Protein AF-A0A9E7G659-F1 (afdb_monomer_lite)

Sequence (105 aa):
MGKRFLIVLDDVWEESNTNWENLCVPLNSGERGSKIVVTTTNQNVAKMMRTKEIIHLDGVEGEEYWELVREHDAFRFNTLLNGATPNCNMLNSPHAPLVTILMWN

Organism: NCBI:txid320322

InterPro domains:
  IPR002182 NB-ARC [PF00931] (2-71)
  IPR027417 P-loop containing nucleoside triphosphate hydrolase [G3DSA:3.40.50.300] (1-57)
  IPR027417 P-loop containing nucleoside triphosphate hydrolase [SSF52540] (2-72)

Radius of gyration: 19.22 Å; chains: 1; bounding box: 47×30×50 Å

Foldseek 3Di:
DFAAEEAEAEADDDLDLVVVVVVCVVVVRGDPPHKYKYKYLDVSSVVSPPFPDKDKDDDDDDPVNVVVCCVVCVVPPCPPQVPDDDDSVPPPDPDDRTIIIGMHD

Structure (mmCIF, N/CA/C/O backbone):
data_AF-A0A9E7G659-F1
#
_entry.id   AF-A0A9E7G659-F1
#
loop_
_atom_site.group_PDB
_atom_site.id
_atom_site.type_symbol
_atom_site.label_atom_id
_atom_site.label_alt_id
_atom_site.label_comp_id
_atom_site.label_asym_id
_atom_site.label_entity_id
_atom_site.label_seq_id
_atom_site.pdbx_PDB_ins_code
_atom_site.Cartn_x
_atom_site.Cartn_y
_atom_site.Cartn_z
_atom_site.occupancy
_atom_site.B_iso_or_equiv
_atom_site.auth_seq_id
_atom_site.auth_comp_id
_atom_site.auth_asym_id
_atom_site.auth_atom_id
_atom_site.pdbx_PDB_model_num
ATOM 1 N N . MET A 1 1 ? -26.656 4.015 11.203 1.00 67.56 1 MET A N 1
ATOM 2 C CA . MET A 1 1 ? -26.090 3.377 9.997 1.00 67.56 1 MET A CA 1
ATOM 3 C C . MET A 1 1 ? -24.613 3.716 9.955 1.00 67.56 1 MET A C 1
ATOM 5 O O . MET A 1 1 ? -24.283 4.867 10.224 1.00 67.56 1 MET A O 1
ATOM 9 N N . GLY A 1 2 ? -23.744 2.726 9.741 1.00 78.94 2 GLY A N 1
ATOM 10 C CA . GLY A 1 2 ? -22.310 2.972 9.558 1.00 78.94 2 GLY A CA 1
ATOM 11 C C . GLY A 1 2 ? -22.043 3.678 8.228 1.00 78.94 2 GLY A C 1
ATOM 12 O O . GLY A 1 2 ? -22.950 3.814 7.411 1.00 78.94 2 GLY A O 1
ATOM 13 N N . LYS A 1 3 ? -20.813 4.152 8.016 1.00 86.62 3 LYS A N 1
ATOM 14 C CA . LYS A 1 3 ? -20.368 4.634 6.704 1.00 86.62 3 LYS A CA 1
ATOM 15 C C . LYS A 1 3 ? -19.434 3.600 6.092 1.00 86.62 3 LYS A C 1
ATOM 17 O O . LYS A 1 3 ? -18.510 3.129 6.758 1.00 86.62 3 LYS A O 1
ATOM 22 N N . ARG A 1 4 ? -19.650 3.292 4.817 1.00 91.50 4 ARG A N 1
ATOM 23 C CA . ARG A 1 4 ? -18.656 2.614 3.989 1.00 91.50 4 ARG A CA 1
ATOM 24 C C . ARG A 1 4 ? -17.601 3.619 3.537 1.00 91.50 4 ARG A C 1
ATOM 26 O O . ARG A 1 4 ? -17.946 4.735 3.153 1.00 91.50 4 ARG A O 1
ATOM 33 N N . PHE A 1 5 ? -16.336 3.219 3.557 1.00 88.69 5 PHE A N 1
ATOM 34 C CA . PHE A 1 5 ? -15.230 4.058 3.110 1.00 88.69 5 PHE A CA 1
ATOM 35 C C . PHE A 1 5 ? -14.175 3.264 2.337 1.00 88.69 5 PHE A C 1
ATOM 37 O O . PHE A 1 5 ? -14.078 2.042 2.444 1.00 88.69 5 PHE A O 1
ATOM 44 N N . LEU A 1 6 ? -13.364 3.997 1.582 1.00 91.19 6 LEU A N 1
ATOM 45 C CA . LEU A 1 6 ? -12.121 3.526 0.990 1.00 91.19 6 LEU A CA 1
ATOM 46 C C . LEU A 1 6 ? -11.019 4.482 1.442 1.00 91.19 6 LEU A C 1
ATOM 48 O O . LEU A 1 6 ? -11.142 5.687 1.228 1.00 91.19 6 LEU A O 1
ATOM 52 N N . ILE A 1 7 ? -9.977 3.958 2.080 1.00 89.44 7 ILE A N 1
ATOM 53 C CA . ILE A 1 7 ? -8.793 4.733 2.466 1.00 89.44 7 ILE A CA 1
ATOM 54 C C . ILE A 1 7 ? -7.613 4.217 1.657 1.00 89.44 7 ILE A C 1
ATOM 56 O O . ILE A 1 7 ? -7.403 3.007 1.598 1.00 89.44 7 ILE A O 1
ATOM 60 N N . VAL A 1 8 ? -6.860 5.132 1.050 1.00 90.38 8 VAL A N 1
ATOM 61 C CA . VAL A 1 8 ? -5.621 4.827 0.333 1.00 90.38 8 VAL A CA 1
ATOM 62 C C . VAL A 1 8 ? -4.469 5.453 1.107 1.00 90.38 8 VAL A C 1
ATOM 64 O O . VAL A 1 8 ? -4.442 6.669 1.291 1.00 90.38 8 VAL A O 1
ATOM 67 N N . LEU A 1 9 ? -3.564 4.616 1.602 1.00 88.44 9 LEU A N 1
ATOM 68 C CA . LEU A 1 9 ? -2.330 5.027 2.259 1.00 88.44 9 LEU A CA 1
ATOM 69 C C . LEU A 1 9 ? -1.198 4.794 1.269 1.00 88.44 9 LEU A C 1
ATOM 71 O O . LEU A 1 9 ? -0.798 3.652 1.049 1.00 88.44 9 LEU A O 1
ATOM 75 N N . ASP A 1 10 ? -0.763 5.871 0.627 1.00 88.06 10 ASP A N 1
ATOM 76 C CA . ASP A 1 10 ? 0.270 5.800 -0.396 1.00 88.06 10 ASP A CA 1
ATOM 77 C C . ASP A 1 10 ? 1.665 5.853 0.233 1.00 88.06 10 ASP A C 1
ATOM 79 O O . ASP A 1 10 ? 1.880 6.599 1.190 1.00 88.06 10 ASP A O 1
ATOM 83 N N . ASP A 1 11 ? 2.581 5.060 -0.314 1.00 86.75 11 ASP A N 1
ATOM 84 C CA . ASP A 1 11 ? 4.003 5.043 0.012 1.00 86.75 11 ASP A CA 1
ATOM 85 C C . ASP A 1 11 ? 4.275 4.901 1.521 1.00 86.75 11 ASP A C 1
ATOM 87 O O . ASP A 1 11 ? 4.817 5.785 2.181 1.00 86.75 11 ASP A O 1
ATOM 91 N N . VAL A 1 12 ? 3.849 3.778 2.108 1.00 85.81 12 VAL A N 1
ATOM 92 C CA . VAL A 1 12 ? 4.053 3.488 3.535 1.00 85.81 12 VAL A CA 1
ATOM 93 C C . VAL A 1 12 ? 5.397 2.800 3.774 1.00 85.81 12 VAL A C 1
ATOM 95 O O . VAL A 1 12 ? 5.665 1.730 3.231 1.00 85.81 12 VAL A O 1
ATOM 98 N N . TRP A 1 13 ? 6.211 3.376 4.661 1.00 84.62 13 TRP A N 1
ATOM 99 C CA . TRP A 1 13 ? 7.551 2.876 5.024 1.00 84.62 13 TRP A CA 1
ATOM 100 C C . TRP A 1 13 ? 7.656 2.424 6.487 1.00 84.62 13 TRP A C 1
ATOM 102 O O . TRP A 1 13 ? 8.715 1.976 6.914 1.00 84.62 13 TRP A O 1
ATOM 112 N N . GLU A 1 14 ? 6.590 2.572 7.277 1.00 81.69 14 GLU A N 1
ATOM 113 C CA . GLU A 1 14 ? 6.593 2.251 8.708 1.00 81.69 14 GLU A CA 1
ATOM 114 C C . GLU A 1 14 ? 6.667 0.734 8.926 1.00 81.69 14 GLU A C 1
ATOM 116 O O . GLU A 1 14 ? 5.749 0.001 8.564 1.00 81.69 14 GLU A O 1
ATOM 121 N N . GLU A 1 15 ? 7.756 0.271 9.542 1.00 79.50 15 GLU A N 1
ATOM 122 C CA . GLU A 1 15 ? 7.987 -1.144 9.860 1.00 79.50 15 GLU A CA 1
ATOM 123 C C . GLU A 1 15 ? 7.476 -1.530 11.265 1.00 79.50 15 GLU A C 1
ATOM 125 O O . GLU A 1 15 ? 7.442 -2.711 11.622 1.00 79.50 15 GLU A O 1
ATOM 130 N N . SER A 1 16 ? 7.055 -0.553 12.079 1.00 83.50 16 SER A N 1
ATOM 131 C CA . SER A 1 16 ? 6.511 -0.789 13.417 1.00 83.50 16 SER A CA 1
ATOM 132 C C . SER A 1 16 ? 5.094 -1.358 13.369 1.00 83.50 16 SER A C 1
ATOM 134 O O . SER A 1 16 ? 4.107 -0.642 13.165 1.00 83.50 16 SER A O 1
ATOM 136 N N . ASN A 1 17 ? 4.984 -2.649 13.685 1.00 78.88 17 ASN A N 1
ATOM 137 C CA . ASN A 1 17 ? 3.697 -3.334 13.801 1.00 78.88 17 ASN A CA 1
ATOM 138 C C . ASN A 1 17 ? 2.764 -2.665 14.829 1.00 78.88 17 ASN A C 1
ATOM 140 O O . ASN A 1 17 ? 1.565 -2.570 14.597 1.00 78.88 17 ASN A O 1
ATOM 144 N N . THR A 1 18 ? 3.302 -2.127 15.929 1.00 85.00 18 THR A N 1
ATOM 145 C CA . THR A 1 18 ? 2.505 -1.436 16.960 1.00 85.00 18 THR A CA 1
ATOM 146 C C . THR A 1 18 ? 1.874 -0.144 16.436 1.00 85.00 18 THR A C 1
ATOM 148 O O . THR A 1 18 ? 0.712 0.141 16.725 1.00 85.00 18 THR A O 1
ATOM 151 N N . ASN A 1 19 ? 2.614 0.647 15.650 1.00 84.44 19 ASN A N 1
ATOM 152 C CA . ASN A 1 19 ? 2.082 1.881 15.063 1.00 84.44 19 ASN A CA 1
ATOM 153 C C . ASN A 1 19 ? 0.992 1.563 14.034 1.00 84.44 19 ASN A C 1
ATOM 155 O O . ASN A 1 19 ? -0.056 2.212 14.023 1.00 84.44 19 ASN A O 1
ATOM 159 N N . TRP A 1 20 ? 1.214 0.527 13.221 1.00 82.25 20 TRP A N 1
ATOM 160 C CA . TRP A 1 20 ? 0.239 0.057 12.244 1.00 82.25 20 TRP A CA 1
ATOM 161 C C . TRP A 1 20 ? -1.050 -0.456 12.897 1.00 82.25 20 TRP A C 1
ATOM 163 O O . TRP A 1 20 ? -2.149 -0.078 12.487 1.00 82.25 20 TRP A O 1
ATOM 173 N N . GLU A 1 21 ? -0.935 -1.264 13.952 1.00 82.19 21 GLU A N 1
ATOM 174 C CA . GLU A 1 21 ? -2.087 -1.754 14.711 1.00 82.19 21 GLU A CA 1
ATOM 175 C C . GLU A 1 21 ? -2.899 -0.589 15.285 1.00 82.19 21 GLU A C 1
ATOM 177 O O . GLU A 1 21 ? -4.110 -0.529 15.066 1.00 82.19 21 GLU A O 1
ATOM 182 N N . ASN A 1 22 ? -2.241 0.387 15.919 1.00 85.94 22 ASN A N 1
ATOM 183 C CA . ASN A 1 22 ? -2.901 1.577 16.465 1.00 85.94 22 ASN A CA 1
ATOM 184 C C . ASN A 1 22 ? -3.638 2.395 15.394 1.00 85.94 22 ASN A C 1
ATOM 186 O O . ASN A 1 22 ? -4.721 2.917 15.662 1.00 85.94 22 ASN A O 1
ATOM 190 N N . LEU A 1 23 ? -3.085 2.483 14.180 1.00 82.88 23 LEU A N 1
ATOM 191 C CA . LEU A 1 23 ? -3.735 3.141 13.046 1.00 82.88 23 LEU A CA 1
ATOM 192 C C . LEU A 1 23 ? -4.968 2.366 12.560 1.00 82.88 23 LEU A C 1
ATOM 194 O O . LEU A 1 23 ? -5.975 2.973 12.202 1.00 82.88 23 LEU A O 1
ATOM 198 N N . CYS A 1 24 ? -4.913 1.033 12.569 1.00 78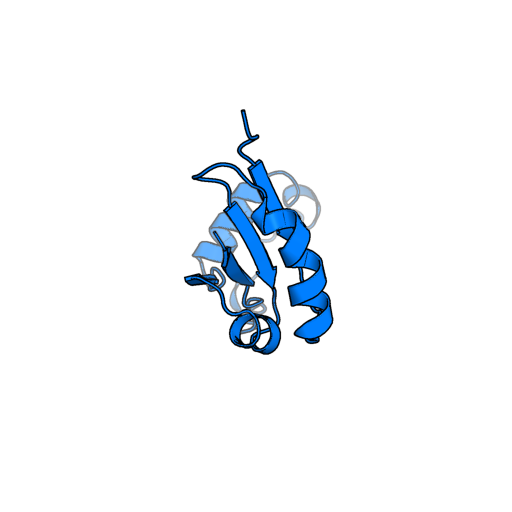.31 24 CYS A N 1
ATOM 199 C CA . CYS A 1 24 ? -5.996 0.177 12.088 1.00 78.31 24 CYS A CA 1
ATOM 200 C C . CYS A 1 24 ? -7.181 0.083 13.059 1.00 78.31 24 CYS A C 1
ATOM 202 O O . CYS A 1 24 ? -8.314 -0.086 12.608 1.00 78.31 24 CYS A O 1
ATOM 204 N N . VAL A 1 25 ? -6.955 0.217 14.374 1.00 83.38 25 VAL A N 1
ATOM 205 C CA . VAL A 1 25 ? -8.017 0.146 15.400 1.00 83.38 25 VAL A CA 1
ATOM 206 C C . VAL A 1 25 ? -9.238 1.016 15.064 1.00 83.38 25 VAL A C 1
ATOM 208 O O . VAL A 1 25 ? -10.340 0.466 15.002 1.00 83.38 25 VAL A O 1
ATOM 211 N N . PRO A 1 26 ? -9.114 2.335 14.811 1.00 80.50 26 PRO A N 1
ATOM 212 C CA . PRO A 1 26 ? -10.276 3.155 14.469 1.00 80.50 26 PRO A CA 1
ATOM 213 C C . PRO A 1 26 ? -10.901 2.769 13.120 1.00 80.50 26 PRO A C 1
ATOM 215 O O . PRO A 1 26 ? -12.113 2.918 12.939 1.00 80.50 26 PRO A O 1
ATOM 218 N N . LEU A 1 27 ? -10.107 2.237 12.187 1.00 78.75 27 LEU A N 1
ATOM 219 C CA . LEU A 1 27 ? -10.545 1.885 10.836 1.00 78.75 27 LEU A CA 1
ATOM 220 C C . LEU A 1 27 ? -11.357 0.579 10.796 1.00 78.75 27 LEU A C 1
ATOM 222 O O . LEU A 1 27 ? -12.172 0.390 9.902 1.00 78.75 27 LEU A O 1
ATOM 226 N N . ASN A 1 28 ? -11.281 -0.269 11.820 1.00 77.44 28 ASN A N 1
ATOM 227 C CA . ASN A 1 28 ? -12.172 -1.433 11.935 1.00 77.44 28 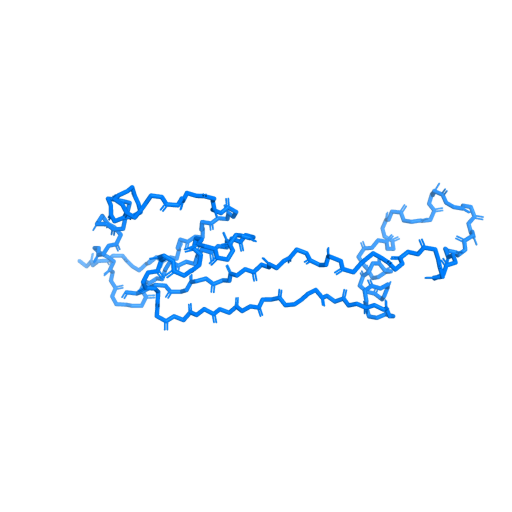ASN A CA 1
ATOM 228 C C . ASN A 1 28 ? -13.650 -1.068 12.203 1.00 77.44 28 ASN A C 1
ATOM 230 O O . ASN A 1 28 ? -14.512 -1.942 12.222 1.00 77.44 28 ASN A O 1
ATOM 234 N N . SER A 1 29 ? -13.973 0.217 12.382 1.00 82.81 29 SER A N 1
ATOM 235 C CA . SER A 1 29 ? -15.343 0.701 12.630 1.00 82.81 29 SER A CA 1
ATOM 236 C C . SER A 1 29 ? -16.188 0.867 11.353 1.00 82.81 29 SER A C 1
ATOM 238 O O . SER A 1 29 ? -17.313 1.371 11.412 1.00 82.81 29 SER A O 1
ATOM 240 N N . GLY A 1 30 ? -15.637 0.521 10.186 1.00 85.31 30 GLY A N 1
ATOM 241 C CA . GLY A 1 30 ? -16.300 0.670 8.892 1.00 85.31 30 GLY A CA 1
ATOM 242 C C . GLY A 1 30 ? -17.511 -0.239 8.706 1.00 85.31 30 GLY A C 1
ATOM 243 O O . GLY A 1 30 ? -17.588 -1.341 9.243 1.00 85.31 30 GLY A O 1
ATOM 244 N N . GLU A 1 31 ? -18.474 0.212 7.902 1.00 90.56 31 GLU A N 1
ATOM 245 C CA . GLU A 1 31 ? -19.542 -0.673 7.438 1.00 90.56 31 GLU A CA 1
ATOM 246 C C . GLU A 1 31 ? -18.978 -1.777 6.522 1.00 90.56 31 GLU A C 1
ATOM 248 O O . GLU A 1 31 ? -17.969 -1.585 5.842 1.00 90.56 31 GLU A O 1
ATOM 253 N N . ARG A 1 32 ? -19.655 -2.934 6.445 1.00 87.62 32 ARG A N 1
ATOM 254 C CA . ARG A 1 32 ? -19.283 -4.027 5.535 1.00 87.62 32 ARG A CA 1
ATOM 255 C C . ARG A 1 32 ? -19.011 -3.507 4.116 1.00 87.62 32 ARG A C 1
ATOM 257 O O . ARG A 1 32 ? -19.851 -2.841 3.499 1.00 87.62 32 ARG A O 1
ATOM 264 N N . GLY A 1 33 ? -17.850 -3.890 3.587 1.00 87.06 33 GLY A N 1
ATOM 265 C CA . GLY A 1 33 ? -17.361 -3.453 2.282 1.00 87.06 33 GLY A CA 1
ATOM 266 C C . GLY A 1 33 ? -16.453 -2.225 2.334 1.00 87.06 33 GLY A C 1
ATOM 267 O O . GLY A 1 33 ? -16.012 -1.793 1.270 1.00 87.06 33 GLY A O 1
ATOM 268 N N . SER A 1 34 ? -16.172 -1.673 3.519 1.00 88.75 34 SER A N 1
ATOM 269 C CA . SER A 1 34 ? -15.057 -0.744 3.699 1.00 88.75 34 SER A CA 1
ATOM 270 C C . SER A 1 34 ? -13.732 -1.423 3.368 1.00 88.75 34 SER A C 1
ATOM 272 O O . SER A 1 34 ? -13.565 -2.619 3.603 1.00 88.75 34 SER A O 1
ATOM 274 N N . LYS A 1 35 ? -12.800 -0.661 2.795 1.00 87.31 35 LYS A N 1
ATOM 275 C CA . LYS A 1 35 ? -11.481 -1.168 2.410 1.00 87.31 35 LYS A CA 1
ATOM 276 C C . LYS A 1 35 ? -10.390 -0.168 2.752 1.00 87.31 35 LYS A C 1
ATOM 278 O O . LYS A 1 35 ? -10.583 1.042 2.626 1.00 87.31 35 LYS A O 1
ATOM 283 N N . ILE A 1 36 ? -9.233 -0.695 3.123 1.00 87.06 36 ILE A N 1
ATOM 284 C CA . ILE A 1 36 ? -7.989 0.066 3.207 1.00 87.06 36 ILE A CA 1
ATOM 285 C C . ILE A 1 36 ? -7.050 -0.519 2.161 1.00 87.06 36 ILE A C 1
ATOM 287 O O . ILE A 1 36 ? -6.883 -1.738 2.090 1.00 87.06 36 ILE A O 1
ATOM 291 N N . VAL A 1 37 ? -6.491 0.359 1.342 1.00 89.44 37 VAL A N 1
ATOM 292 C CA . VAL A 1 37 ? -5.492 0.056 0.325 1.00 89.44 37 VAL A CA 1
ATOM 293 C C . VAL A 1 37 ? -4.208 0.726 0.772 1.00 89.44 37 VAL A C 1
ATOM 295 O O . VAL A 1 37 ? -4.188 1.934 0.987 1.00 89.44 37 VAL A O 1
ATOM 298 N N . VAL A 1 38 ? -3.150 -0.051 0.937 1.00 87.00 38 VAL A N 1
ATOM 299 C CA . VAL A 1 38 ? -1.823 0.475 1.261 1.00 87.00 38 VAL A CA 1
ATOM 300 C C . VAL A 1 38 ? -0.916 0.213 0.082 1.00 87.00 38 VAL A C 1
ATOM 302 O O . VAL A 1 38 ? -0.922 -0.905 -0.421 1.00 87.00 38 VAL A O 1
ATOM 305 N N . THR A 1 39 ? -0.141 1.200 -0.342 1.00 88.44 39 THR A N 1
ATOM 306 C CA . THR A 1 39 ? 0.956 0.993 -1.288 1.00 88.44 39 THR A CA 1
ATOM 307 C C . THR A 1 39 ? 2.275 1.120 -0.527 1.00 88.44 39 THR A C 1
ATOM 309 O O . THR A 1 39 ? 2.431 1.949 0.370 1.00 88.44 39 THR A O 1
ATOM 312 N N . THR A 1 40 ? 3.231 0.247 -0.822 1.00 86.94 40 THR A N 1
ATOM 313 C CA . THR A 1 40 ? 4.574 0.321 -0.239 1.00 86.94 40 THR A CA 1
ATOM 314 C C . THR A 1 40 ? 5.606 -0.178 -1.231 1.00 86.94 40 THR A C 1
ATOM 316 O O . THR A 1 40 ? 5.357 -1.150 -1.946 1.00 86.94 40 THR A O 1
ATOM 319 N N . THR A 1 41 ? 6.773 0.465 -1.254 1.00 84.50 41 THR A N 1
ATOM 320 C CA . THR A 1 41 ? 7.944 -0.035 -1.986 1.00 84.50 41 THR A CA 1
ATOM 321 C C . THR A 1 41 ? 8.799 -1.000 -1.166 1.00 84.50 41 THR A C 1
ATOM 323 O O . THR A 1 41 ? 9.704 -1.659 -1.682 1.00 84.50 41 THR A O 1
ATOM 326 N N . ASN A 1 42 ? 8.494 -1.126 0.127 1.00 82.69 42 ASN A N 1
ATOM 327 C CA . ASN A 1 42 ? 9.255 -1.917 1.073 1.00 82.69 42 ASN A CA 1
ATOM 328 C C . ASN A 1 42 ? 8.578 -3.275 1.322 1.00 82.69 42 ASN A C 1
ATOM 330 O O . ASN A 1 42 ? 7.536 -3.384 1.972 1.00 82.69 42 ASN A O 1
ATOM 334 N N . GLN A 1 43 ? 9.215 -4.352 0.859 1.00 80.19 43 GLN A N 1
ATOM 335 C CA . GLN A 1 43 ? 8.709 -5.713 1.058 1.00 80.19 43 GLN A CA 1
ATOM 336 C C . GLN A 1 43 ? 8.601 -6.122 2.537 1.00 80.19 43 GLN A C 1
ATOM 338 O O . GLN A 1 43 ? 7.793 -6.992 2.867 1.00 80.19 43 GLN A O 1
ATOM 343 N N . ASN A 1 44 ? 9.401 -5.538 3.435 1.00 82.25 44 ASN A N 1
ATOM 344 C CA . ASN A 1 44 ? 9.315 -5.838 4.865 1.00 82.25 44 ASN A CA 1
ATOM 345 C C . ASN A 1 44 ? 8.023 -5.285 5.458 1.00 82.25 44 ASN A C 1
ATOM 347 O O . ASN A 1 44 ? 7.352 -5.994 6.207 1.00 82.25 44 ASN A O 1
ATOM 351 N N . VAL A 1 45 ? 7.630 -4.075 5.048 1.00 81.81 45 VAL A N 1
ATOM 352 C CA . VAL A 1 45 ? 6.336 -3.484 5.407 1.00 81.81 45 VAL A CA 1
ATOM 353 C C . VAL A 1 45 ? 5.205 -4.390 4.921 1.00 81.81 45 VAL A C 1
ATOM 355 O O . VAL A 1 45 ? 4.348 -4.773 5.714 1.00 81.81 45 VAL A O 1
ATOM 358 N N . ALA A 1 46 ? 5.253 -4.838 3.662 1.00 81.38 46 ALA A N 1
ATOM 359 C CA . ALA A 1 46 ? 4.251 -5.749 3.107 1.00 81.38 46 ALA A CA 1
ATOM 360 C C . ALA A 1 46 ? 4.105 -7.068 3.883 1.00 81.38 46 ALA A C 1
ATOM 362 O O . ALA A 1 46 ? 2.988 -7.518 4.123 1.00 81.38 46 ALA A O 1
ATOM 363 N N . LYS A 1 47 ? 5.222 -7.681 4.296 1.00 79.81 47 LYS A N 1
ATOM 364 C CA . LYS A 1 47 ? 5.222 -8.930 5.080 1.00 79.81 47 LYS A CA 1
ATOM 365 C C . LYS A 1 47 ? 4.729 -8.733 6.512 1.00 79.81 47 LYS A C 1
ATOM 367 O O . LYS A 1 47 ? 4.126 -9.638 7.083 1.00 79.81 47 LYS A O 1
ATOM 372 N N . MET A 1 48 ? 5.044 -7.586 7.106 1.00 81.56 48 MET A N 1
ATOM 373 C CA . MET A 1 48 ? 4.683 -7.246 8.481 1.00 81.56 48 MET A CA 1
ATOM 374 C C . MET A 1 48 ? 3.190 -6.932 8.597 1.00 81.56 48 MET A C 1
ATOM 376 O O . MET A 1 48 ? 2.532 -7.366 9.545 1.00 81.56 48 MET A O 1
ATOM 380 N N . MET A 1 49 ? 2.622 -6.273 7.588 1.00 76.12 49 MET A N 1
ATOM 381 C CA . MET A 1 49 ? 1.191 -6.029 7.527 1.00 76.12 49 MET A CA 1
ATOM 382 C C . MET A 1 49 ? 0.427 -7.345 7.311 1.00 76.12 4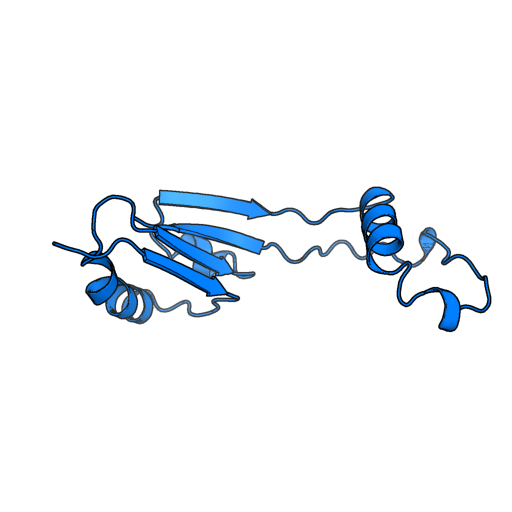9 MET A C 1
ATOM 384 O O . MET A 1 49 ? 0.544 -7.999 6.279 1.00 76.12 49 MET A O 1
ATOM 388 N N . ARG A 1 50 ? -0.408 -7.731 8.284 1.00 71.69 50 ARG A N 1
ATOM 389 C CA . ARG A 1 50 ? -1.217 -8.974 8.287 1.00 71.69 50 ARG A CA 1
ATOM 390 C C . ARG A 1 50 ? -2.399 -8.949 7.306 1.00 71.69 50 ARG A C 1
ATOM 392 O O . ARG A 1 50 ? -3.536 -9.230 7.678 1.00 71.69 50 ARG A O 1
ATOM 399 N N . THR A 1 51 ? -2.156 -8.506 6.086 1.00 74.75 51 THR A N 1
ATOM 400 C CA . THR A 1 51 ? -3.201 -8.145 5.129 1.00 74.75 51 THR A CA 1
ATOM 401 C C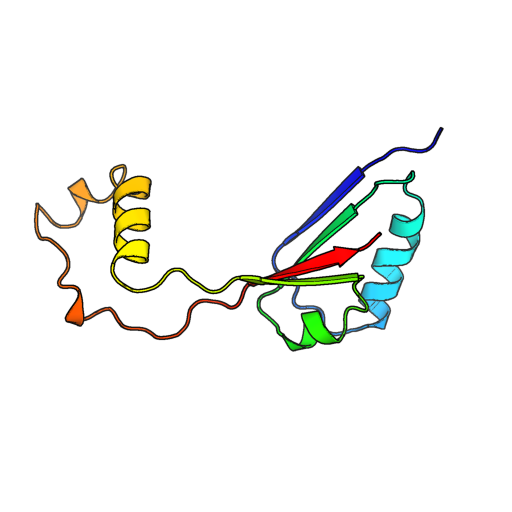 . THR A 1 51 ? -3.856 -9.369 4.516 1.00 74.75 51 THR A C 1
ATOM 403 O O . THR A 1 51 ? -3.324 -10.479 4.560 1.00 74.75 51 THR A O 1
ATOM 406 N N . LYS A 1 52 ? -5.062 -9.175 3.978 1.00 75.94 52 LYS A N 1
ATOM 407 C CA . LYS A 1 52 ? -5.825 -10.269 3.377 1.00 75.94 52 LYS A CA 1
ATOM 408 C C . LYS A 1 52 ? -5.266 -10.658 2.012 1.00 75.94 52 LYS A C 1
ATOM 410 O O . LYS A 1 52 ? -5.353 -11.819 1.625 1.00 75.94 52 LYS A O 1
ATOM 415 N N . GLU A 1 53 ? -4.741 -9.677 1.290 1.00 82.69 53 GLU A N 1
ATOM 416 C CA . GLU A 1 53 ? -4.230 -9.833 -0.062 1.00 82.69 53 GLU A CA 1
ATOM 417 C C . GLU A 1 53 ? -3.054 -8.883 -0.274 1.00 82.69 53 GLU A C 1
ATOM 419 O O . GLU A 1 53 ? -3.114 -7.716 0.126 1.00 82.69 53 GLU A O 1
ATOM 424 N N . ILE A 1 54 ? -2.012 -9.419 -0.906 1.00 84.38 54 ILE A N 1
ATOM 425 C CA . ILE A 1 54 ? -0.791 -8.725 -1.296 1.00 84.38 54 ILE A CA 1
ATOM 426 C C . ILE A 1 54 ? -0.704 -8.820 -2.816 1.00 84.38 54 ILE A C 1
ATOM 428 O O . ILE A 1 54 ? -0.655 -9.924 -3.359 1.00 84.38 54 ILE A O 1
ATOM 432 N N . ILE A 1 55 ? -0.686 -7.678 -3.494 1.00 84.81 55 ILE A N 1
ATOM 433 C CA . ILE A 1 55 ? -0.520 -7.596 -4.946 1.00 84.81 55 ILE A CA 1
ATOM 434 C C . ILE A 1 55 ? 0.845 -6.980 -5.212 1.00 84.81 55 ILE A C 1
ATOM 436 O O . ILE A 1 55 ? 1.086 -5.829 -4.850 1.00 84.81 55 ILE A O 1
ATOM 440 N N . HIS A 1 56 ? 1.730 -7.743 -5.842 1.00 82.12 56 HIS A N 1
ATOM 441 C CA . HIS A 1 56 ? 2.988 -7.216 -6.351 1.00 82.12 56 HIS A CA 1
ATOM 442 C C . HIS A 1 56 ? 2.739 -6.621 -7.731 1.00 82.12 56 HIS A C 1
ATOM 444 O O . HIS A 1 56 ? 2.269 -7.314 -8.632 1.00 82.12 56 HIS A O 1
ATOM 450 N N . LEU A 1 57 ? 3.002 -5.325 -7.865 1.00 79.00 57 LEU A N 1
ATOM 451 C CA . LEU A 1 57 ? 3.047 -4.666 -9.155 1.00 79.00 57 LEU A CA 1
ATOM 452 C C . LEU A 1 57 ? 4.481 -4.712 -9.653 1.00 79.00 57 LEU A C 1
ATOM 454 O O . LEU A 1 57 ? 5.371 -4.070 -9.087 1.00 79.00 57 LEU A O 1
ATOM 458 N N . ASP A 1 58 ? 4.674 -5.479 -10.714 1.00 75.94 58 ASP A N 1
ATOM 459 C CA . ASP A 1 58 ? 5.895 -5.426 -11.492 1.00 75.94 58 ASP A CA 1
ATOM 460 C C . ASP A 1 58 ? 5.864 -4.173 -12.371 1.00 75.94 58 ASP A C 1
ATOM 462 O O . ASP A 1 58 ? 4.804 -3.715 -12.816 1.00 75.94 58 ASP A O 1
ATOM 466 N N . GLY A 1 59 ? 7.036 -3.581 -12.584 1.00 70.56 59 GLY A N 1
ATOM 467 C CA . GLY A 1 59 ? 7.148 -2.487 -13.533 1.00 70.56 59 GLY A CA 1
ATOM 468 C C . GLY A 1 59 ? 6.879 -2.976 -14.944 1.00 70.56 59 GLY A C 1
ATOM 469 O O . GLY A 1 59 ? 7.101 -4.136 -15.282 1.00 70.56 59 GLY A O 1
ATOM 470 N N . VAL A 1 60 ? 6.434 -2.050 -15.780 1.00 73.12 60 VAL A N 1
ATOM 471 C CA . VAL A 1 60 ? 6.429 -2.274 -17.219 1.00 73.12 60 VAL A CA 1
ATOM 472 C C . VAL A 1 60 ? 7.864 -2.097 -17.708 1.00 73.12 60 VAL A C 1
ATOM 474 O O . VAL A 1 60 ? 8.521 -1.117 -17.351 1.00 73.12 60 VAL A O 1
ATOM 477 N N . GLU A 1 61 ? 8.364 -3.051 -18.488 1.00 71.94 61 GLU A N 1
ATOM 478 C CA . GLU A 1 61 ? 9.740 -3.068 -18.990 1.00 71.94 61 GLU A CA 1
ATOM 479 C C . GLU A 1 61 ? 9.779 -2.990 -20.524 1.00 71.94 61 GLU A C 1
ATOM 481 O O . GLU A 1 61 ? 8.775 -3.172 -21.214 1.00 71.94 61 GLU A O 1
ATOM 486 N N . GLY A 1 62 ? 10.964 -2.722 -21.077 1.00 74.56 62 GLY A N 1
ATOM 487 C CA . GLY A 1 62 ? 11.209 -2.834 -22.513 1.00 74.56 62 GLY A CA 1
ATOM 488 C C . GLY A 1 62 ? 10.357 -1.892 -23.368 1.00 74.56 62 GLY A C 1
ATOM 489 O O . GLY A 1 62 ? 10.264 -0.696 -23.100 1.00 74.56 62 GLY A O 1
ATOM 490 N N . GLU A 1 63 ? 9.794 -2.421 -24.454 1.00 75.31 63 GLU A N 1
ATOM 491 C CA . GLU A 1 63 ? 9.041 -1.635 -25.435 1.00 75.31 63 GLU A CA 1
ATOM 492 C C . GLU A 1 63 ? 7.731 -1.079 -24.860 1.00 75.31 63 GLU A C 1
ATOM 494 O O . GLU A 1 63 ? 7.424 0.084 -25.112 1.00 75.31 63 GLU A O 1
ATOM 499 N N . GLU A 1 64 ? 7.037 -1.843 -24.012 1.00 76.31 64 GLU A N 1
ATOM 500 C CA . GLU A 1 64 ? 5.776 -1.444 -23.370 1.00 76.31 64 GLU A CA 1
ATOM 501 C C . GLU A 1 64 ? 5.961 -0.231 -22.441 1.00 76.31 64 GLU A C 1
ATOM 503 O O . GLU A 1 64 ? 5.132 0.680 -22.423 1.00 76.31 64 GLU A O 1
ATOM 508 N N . TYR A 1 65 ? 7.090 -0.151 -21.722 1.00 75.44 65 TYR A N 1
ATOM 509 C CA . TYR A 1 65 ? 7.430 1.027 -20.912 1.00 75.44 65 TYR A CA 1
ATOM 510 C C . TYR A 1 65 ? 7.523 2.276 -21.789 1.00 75.44 65 TYR A C 1
ATOM 512 O O . TYR A 1 65 ? 6.979 3.332 -21.466 1.00 75.44 65 TYR A O 1
ATOM 520 N N . TRP A 1 66 ? 8.196 2.150 -22.934 1.00 73.12 66 TRP A N 1
ATOM 521 C CA . TRP A 1 66 ? 8.348 3.257 -23.866 1.00 73.12 66 TRP A CA 1
ATOM 522 C C . TRP A 1 66 ? 7.062 3.580 -24.617 1.00 73.12 66 TRP A C 1
ATOM 524 O O . TRP A 1 66 ? 6.879 4.735 -24.988 1.00 73.12 66 TRP A O 1
ATOM 534 N N . GLU A 1 67 ? 6.177 2.612 -24.850 1.00 77.88 67 GLU A N 1
ATOM 535 C CA . GLU A 1 67 ? 4.826 2.864 -25.357 1.00 77.88 67 GLU A CA 1
ATOM 536 C C . GLU A 1 67 ? 4.018 3.701 -24.370 1.00 77.88 67 GLU A C 1
ATOM 538 O O . GLU A 1 67 ? 3.490 4.736 -24.773 1.00 77.88 67 GLU A O 1
ATOM 543 N N . LEU A 1 68 ? 4.025 3.343 -23.082 1.00 74.81 68 LEU A N 1
ATOM 544 C CA . LEU A 1 68 ? 3.377 4.125 -22.025 1.00 74.81 68 LEU A CA 1
ATOM 545 C C . LEU A 1 68 ? 3.956 5.536 -21.915 1.00 74.81 68 LEU A C 1
ATOM 547 O O . LEU A 1 68 ? 3.209 6.509 -21.836 1.00 74.81 68 LEU A O 1
ATOM 551 N N . VAL A 1 69 ? 5.284 5.665 -21.954 1.00 71.50 69 VAL A N 1
ATOM 552 C CA . VAL A 1 69 ? 5.956 6.971 -21.970 1.00 71.50 69 VAL A CA 1
ATOM 553 C C . VAL A 1 69 ? 5.572 7.752 -23.224 1.00 71.50 69 VAL A C 1
ATOM 555 O O . VAL A 1 69 ? 5.255 8.926 -23.127 1.00 71.50 69 VAL A O 1
ATOM 558 N N . ARG A 1 70 ? 5.538 7.139 -24.413 1.00 73.81 70 ARG A N 1
ATOM 559 C CA . ARG A 1 70 ? 5.113 7.828 -25.644 1.00 73.81 70 ARG A CA 1
ATOM 560 C C . ARG A 1 70 ? 3.660 8.286 -25.571 1.00 73.81 70 ARG A C 1
ATOM 562 O O . ARG A 1 70 ? 3.367 9.390 -26.019 1.00 73.81 70 ARG A O 1
ATOM 569 N N . GLU A 1 71 ? 2.770 7.468 -25.023 1.00 73.62 71 GLU A N 1
ATOM 570 C CA . GLU A 1 71 ? 1.352 7.796 -24.871 1.00 73.62 71 GLU A CA 1
ATOM 571 C C . GLU A 1 71 ? 1.144 8.928 -23.855 1.00 73.62 71 GLU A C 1
ATOM 573 O O . GLU A 1 71 ? 0.437 9.897 -24.137 1.00 73.62 71 GLU A O 1
ATOM 578 N N . HIS A 1 72 ? 1.809 8.852 -22.702 1.00 64.56 72 HIS A N 1
ATOM 579 C CA . HIS A 1 72 ? 1.645 9.809 -21.610 1.00 64.56 72 HIS A CA 1
ATOM 580 C C . HIS A 1 72 ? 2.461 11.100 -21.811 1.00 64.56 72 HIS A C 1
ATOM 582 O O . HIS A 1 72 ? 2.025 12.192 -21.441 1.00 64.56 72 HIS A O 1
ATOM 588 N N . ASP A 1 73 ? 3.627 11.006 -22.451 1.00 55.97 73 ASP A N 1
ATOM 589 C CA . ASP A 1 73 ? 4.536 12.119 -22.705 1.00 55.97 73 ASP A CA 1
ATOM 590 C C . ASP A 1 73 ? 4.536 12.645 -24.150 1.00 55.97 73 ASP A C 1
ATOM 592 O O . ASP A 1 73 ? 5.283 13.581 -24.461 1.00 55.97 73 ASP A O 1
ATOM 596 N N . ALA A 1 74 ? 3.624 12.203 -25.022 1.00 52.31 74 ALA A N 1
ATOM 597 C CA . ALA A 1 74 ? 3.279 12.973 -26.226 1.00 52.31 74 ALA A CA 1
ATOM 598 C C . ALA A 1 74 ? 2.960 14.452 -25.892 1.00 52.31 74 ALA A C 1
ATOM 600 O O . ALA A 1 74 ? 3.133 15.340 -26.728 1.00 52.31 74 ALA A O 1
ATOM 601 N N . PHE A 1 75 ? 2.573 14.733 -24.641 1.00 50.47 75 PHE A N 1
ATOM 602 C CA . PHE A 1 75 ? 2.346 16.070 -24.101 1.00 50.47 75 PHE A CA 1
ATOM 603 C C . PHE A 1 75 ? 3.627 16.866 -23.739 1.00 50.47 75 PHE A C 1
ATOM 605 O O . PHE A 1 75 ? 3.568 18.093 -23.661 1.00 50.47 75 PHE A O 1
ATOM 612 N N . ARG A 1 76 ? 4.795 16.230 -23.529 1.00 50.72 76 ARG A N 1
ATOM 613 C CA . ARG A 1 76 ? 6.052 16.907 -23.111 1.00 50.72 76 ARG A CA 1
ATOM 614 C C . ARG A 1 76 ? 7.297 16.616 -23.961 1.00 50.72 76 ARG A C 1
ATOM 616 O O . ARG A 1 76 ? 8.219 17.430 -23.952 1.00 50.72 76 ARG A O 1
ATOM 623 N N . PHE A 1 77 ? 7.358 15.509 -24.698 1.00 51.50 77 PHE A N 1
ATOM 624 C CA . PHE A 1 77 ? 8.602 15.042 -25.336 1.00 51.50 77 PHE A CA 1
ATOM 625 C C . PHE A 1 77 ? 9.006 15.795 -26.605 1.00 51.50 77 PHE A C 1
ATOM 627 O O . PHE A 1 77 ? 10.183 15.780 -26.968 1.00 51.50 77 PHE A O 1
ATOM 634 N N . ASN A 1 78 ? 8.082 16.505 -27.259 1.00 50.12 78 ASN A N 1
ATOM 635 C CA . ASN A 1 78 ? 8.396 17.211 -28.505 1.00 50.12 78 ASN A CA 1
ATOM 636 C C . ASN A 1 78 ? 9.389 18.382 -28.302 1.00 50.12 78 ASN A C 1
ATOM 638 O O . ASN A 1 78 ? 10.019 18.836 -29.252 1.00 50.12 78 ASN A O 1
ATOM 642 N N . THR A 1 79 ? 9.579 18.851 -27.063 1.00 49.22 79 THR A N 1
ATOM 643 C CA . THR A 1 79 ? 10.374 20.054 -26.761 1.00 49.22 79 THR A CA 1
ATOM 644 C C . THR A 1 79 ? 11.819 19.781 -26.329 1.00 49.22 79 THR A C 1
ATOM 646 O O . THR A 1 79 ? 12.622 20.709 -26.344 1.00 49.22 79 THR A O 1
ATOM 649 N N . LEU A 1 80 ? 12.180 18.554 -25.924 1.00 51.69 80 LEU A N 1
ATOM 650 C CA . LEU A 1 80 ? 13.486 18.285 -25.287 1.00 51.69 80 LEU A CA 1
ATOM 651 C C . LEU A 1 80 ? 14.528 17.622 -26.195 1.00 51.69 80 LEU A C 1
ATOM 653 O O . LEU A 1 80 ? 15.718 17.728 -25.912 1.00 51.69 80 LEU A O 1
ATOM 657 N N . LEU A 1 81 ? 14.114 16.972 -27.286 1.00 52.56 81 LEU A N 1
ATOM 658 C CA . LEU A 1 81 ? 15.036 16.217 -28.145 1.00 52.56 81 LEU A CA 1
ATOM 659 C C . LEU A 1 81 ? 15.117 16.718 -29.593 1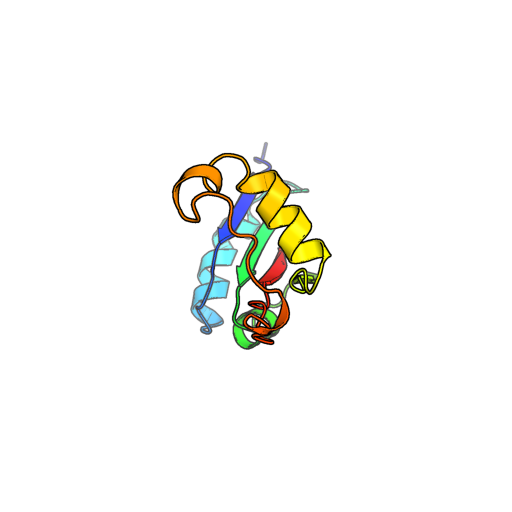.00 52.56 81 LEU A C 1
ATOM 661 O O . LEU A 1 81 ? 15.842 16.116 -30.379 1.00 52.56 81 LEU A O 1
ATOM 665 N N . ASN A 1 82 ? 14.422 17.803 -29.969 1.00 51.94 82 ASN A N 1
ATOM 666 C CA . ASN A 1 82 ? 14.398 18.326 -31.351 1.00 51.94 82 ASN A CA 1
ATOM 667 C C . ASN A 1 82 ? 14.200 17.219 -32.413 1.00 51.94 82 ASN A C 1
ATOM 669 O O . ASN A 1 82 ? 14.842 17.226 -33.461 1.00 51.94 82 ASN A O 1
ATOM 673 N N . GLY A 1 83 ? 13.350 16.228 -32.126 1.00 54.47 83 GLY A N 1
ATOM 674 C CA . GLY A 1 83 ? 13.100 15.100 -33.028 1.00 54.47 83 GLY A CA 1
ATOM 675 C C . GLY A 1 83 ? 14.097 13.935 -32.950 1.00 54.47 83 GLY A C 1
ATOM 676 O O . GLY A 1 83 ? 13.995 13.018 -33.760 1.00 54.47 83 GLY A O 1
ATOM 677 N N . ALA A 1 84 ? 15.032 13.909 -31.994 1.00 52.41 84 ALA A N 1
ATOM 678 C CA . ALA A 1 84 ? 15.848 12.723 -31.741 1.00 52.41 84 ALA A CA 1
ATOM 679 C C . ALA A 1 84 ? 15.058 11.677 -30.934 1.00 52.41 84 ALA A C 1
ATOM 681 O O . ALA A 1 84 ? 14.569 11.948 -29.838 1.00 52.41 84 ALA A O 1
ATOM 682 N N . THR A 1 85 ? 14.946 10.460 -31.462 1.00 54.44 85 THR A N 1
ATOM 683 C CA . THR A 1 85 ? 14.420 9.307 -30.720 1.00 54.44 85 THR A CA 1
ATOM 684 C C . THR A 1 85 ? 15.476 8.818 -29.721 1.00 54.44 85 THR A C 1
ATOM 686 O O . THR A 1 85 ? 16.620 8.600 -30.139 1.00 54.44 85 THR A O 1
ATOM 689 N N . PRO A 1 86 ? 15.147 8.606 -28.433 1.00 51.88 86 PRO A N 1
ATOM 690 C CA . PRO A 1 86 ? 16.086 8.012 -27.487 1.00 51.88 86 PRO A CA 1
ATOM 691 C C . PRO A 1 86 ? 16.532 6.627 -27.968 1.00 51.88 86 PRO A C 1
ATOM 693 O O . PRO A 1 86 ? 15.716 5.807 -28.388 1.00 51.88 86 PRO A O 1
ATOM 696 N N . ASN A 1 87 ? 17.834 6.355 -27.907 1.00 48.97 87 ASN A N 1
ATOM 697 C CA . ASN A 1 87 ? 18.379 5.035 -28.205 1.00 48.97 87 ASN A CA 1
ATOM 698 C C . ASN A 1 87 ? 18.040 4.075 -27.049 1.00 48.97 87 ASN A C 1
ATOM 700 O O . ASN A 1 87 ? 18.533 4.256 -25.934 1.00 48.97 87 ASN A O 1
ATOM 704 N N . CYS A 1 88 ? 17.223 3.053 -27.326 1.00 49.09 88 CYS A N 1
ATOM 705 C CA . CYS A 1 88 ? 16.728 2.077 -26.344 1.00 49.09 88 CYS A CA 1
ATOM 706 C C . CYS A 1 88 ? 17.845 1.327 -25.588 1.00 49.09 88 CYS A C 1
ATOM 708 O O . CYS A 1 88 ? 17.618 0.844 -24.484 1.00 49.09 88 CYS A O 1
ATOM 710 N N . ASN A 1 89 ? 19.069 1.279 -26.125 1.00 48.25 89 ASN A N 1
ATOM 711 C CA . ASN A 1 89 ? 20.172 0.507 -25.544 1.00 48.25 89 ASN A CA 1
ATOM 712 C C . ASN A 1 89 ? 20.905 1.192 -24.369 1.00 48.25 89 ASN A C 1
ATOM 714 O O . ASN A 1 89 ? 21.755 0.556 -23.752 1.00 48.25 89 ASN A O 1
ATOM 718 N N . MET A 1 90 ? 20.618 2.461 -24.040 1.00 41.53 90 MET A N 1
ATOM 719 C CA . MET A 1 90 ? 21.253 3.169 -22.906 1.00 41.53 90 MET A CA 1
ATOM 720 C C . MET A 1 90 ? 20.434 3.153 -21.601 1.00 41.53 90 MET A C 1
ATOM 722 O O . MET A 1 90 ? 20.892 3.701 -20.603 1.00 41.53 90 MET A O 1
ATOM 726 N N . LEU A 1 91 ? 19.229 2.571 -21.589 1.00 48.91 91 LEU A N 1
ATOM 727 C CA . LEU A 1 91 ? 18.229 2.832 -20.537 1.00 48.91 91 LEU A CA 1
ATOM 728 C C . LEU A 1 91 ? 17.763 1.579 -19.775 1.00 48.91 91 LEU A C 1
ATOM 730 O O . LEU A 1 91 ? 16.810 1.646 -19.004 1.00 48.91 91 LEU A O 1
ATOM 734 N N . ASN A 1 92 ? 18.464 0.454 -19.934 1.00 42.97 92 ASN A N 1
ATOM 735 C CA . ASN A 1 92 ? 18.207 -0.785 -19.194 1.00 42.97 92 ASN A CA 1
ATOM 736 C C . ASN A 1 92 ? 18.692 -0.664 -17.735 1.00 42.97 92 ASN A C 1
ATOM 738 O O . ASN A 1 92 ? 19.756 -1.173 -17.384 1.00 42.97 92 ASN A O 1
ATOM 742 N N . SER A 1 93 ? 17.928 0.030 -16.888 1.00 43.91 93 SER A N 1
ATOM 743 C CA . SER A 1 93 ? 18.066 -0.052 -15.429 1.00 43.91 93 SER A CA 1
ATOM 744 C C . SER A 1 93 ? 17.047 -1.067 -14.890 1.00 43.91 93 SER A C 1
ATOM 746 O O . SER A 1 93 ? 15.849 -0.847 -15.063 1.00 43.91 93 SER A O 1
ATOM 748 N N . PRO A 1 94 ? 17.474 -2.163 -14.237 1.00 40.31 94 PRO A N 1
ATOM 749 C CA . PRO A 1 94 ? 16.621 -3.310 -13.905 1.00 40.31 94 PRO A CA 1
ATOM 750 C C . PRO A 1 94 ? 15.827 -3.134 -12.600 1.00 40.31 94 PRO A C 1
ATOM 752 O O . PRO A 1 94 ? 15.548 -4.101 -11.895 1.00 40.31 94 PRO A O 1
ATOM 755 N N . HIS A 1 95 ? 15.505 -1.903 -12.213 1.00 44.75 95 HIS A N 1
ATOM 756 C CA . HIS A 1 95 ? 14.862 -1.639 -10.929 1.00 44.75 95 HIS A CA 1
ATOM 757 C C . HIS A 1 95 ? 13.572 -0.862 -11.130 1.00 44.75 95 HIS A C 1
ATOM 759 O O . HIS A 1 95 ? 13.490 0.333 -10.852 1.00 44.75 95 HIS A O 1
ATOM 765 N N . ALA A 1 96 ? 12.548 -1.573 -11.597 1.00 45.62 96 ALA A N 1
ATOM 766 C CA . ALA A 1 96 ? 11.183 -1.166 -11.325 1.00 45.62 96 ALA A CA 1
ATOM 767 C C . ALA A 1 96 ? 10.990 -1.084 -9.797 1.00 45.62 96 ALA A C 1
ATOM 769 O O . ALA A 1 96 ? 11.355 -2.031 -9.089 1.00 45.62 96 ALA A O 1
ATOM 770 N N . PRO A 1 97 ? 10.461 0.024 -9.251 1.00 50.34 97 PRO A N 1
ATOM 771 C CA . PRO A 1 97 ? 10.089 0.063 -7.848 1.00 50.34 97 PRO A CA 1
ATOM 772 C C . PRO A 1 97 ? 8.963 -0.951 -7.640 1.00 50.34 97 PRO A C 1
ATOM 774 O O . PRO A 1 97 ? 7.891 -0.830 -8.225 1.00 50.34 97 PRO A O 1
ATOM 777 N N . LEU A 1 98 ? 9.224 -1.972 -6.827 1.00 54.00 98 LEU A N 1
ATOM 778 C CA . LEU A 1 98 ? 8.223 -2.957 -6.434 1.00 54.00 98 LEU A CA 1
ATOM 779 C C . LEU A 1 98 ? 7.117 -2.241 -5.667 1.00 54.00 98 LEU A C 1
ATOM 781 O O . LEU A 1 98 ? 7.310 -1.953 -4.497 1.00 54.00 98 LEU A O 1
ATOM 785 N N . VAL A 1 99 ? 5.968 -1.962 -6.273 1.00 62.72 99 VAL A N 1
ATOM 786 C CA . VAL A 1 99 ? 4.829 -1.414 -5.528 1.00 62.72 99 VAL A CA 1
ATOM 787 C C . VAL A 1 99 ? 3.993 -2.582 -5.041 1.00 62.72 99 VAL A C 1
ATOM 789 O O . VAL A 1 99 ? 3.473 -3.369 -5.826 1.00 62.72 99 VAL A O 1
ATOM 792 N N . THR A 1 100 ? 3.875 -2.721 -3.728 1.00 65.38 100 THR A N 1
ATOM 793 C CA . THR A 1 100 ? 3.037 -3.747 -3.120 1.00 65.38 100 THR A CA 1
ATOM 794 C C . THR A 1 100 ? 1.742 -3.122 -2.637 1.00 65.38 100 THR A C 1
ATOM 796 O O . THR A 1 100 ? 1.771 -2.249 -1.771 1.00 65.38 100 THR A O 1
ATOM 799 N N . ILE A 1 101 ? 0.615 -3.570 -3.193 1.00 72.25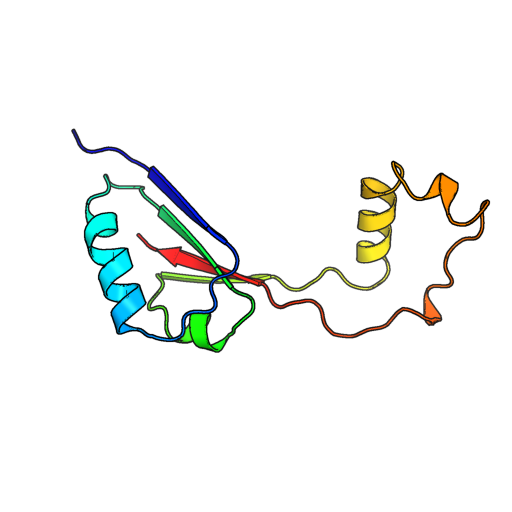 101 ILE A N 1
ATOM 800 C CA . ILE A 1 101 ? -0.714 -3.171 -2.740 1.00 72.25 101 ILE A CA 1
ATOM 801 C C . ILE A 1 101 ? -1.204 -4.162 -1.697 1.00 72.25 101 ILE A C 1
ATOM 803 O O . ILE A 1 101 ? -1.252 -5.367 -1.940 1.00 72.25 101 ILE A O 1
ATOM 807 N N . LEU A 1 102 ? -1.620 -3.641 -0.554 1.00 72.00 102 LEU A N 1
ATOM 808 C CA . LEU A 1 102 ? -2.153 -4.429 0.539 1.00 72.00 102 LEU A CA 1
ATOM 809 C C . LEU A 1 102 ? -3.618 -4.075 0.748 1.00 72.00 102 LEU A C 1
ATOM 811 O O . LEU A 1 102 ? -3.956 -2.903 0.925 1.00 72.00 102 LEU A O 1
ATOM 815 N N . MET A 1 103 ? -4.488 -5.084 0.738 1.00 70.56 103 MET A N 1
ATOM 816 C CA . MET A 1 103 ? -5.921 -4.889 0.958 1.00 70.56 103 MET A CA 1
ATOM 817 C C . MET A 1 103 ? -6.342 -5.428 2.326 1.00 70.56 103 MET A C 1
ATOM 819 O O . MET A 1 103 ? -6.167 -6.610 2.639 1.00 70.56 103 MET A O 1
ATOM 823 N N . TRP A 1 104 ? -6.939 -4.552 3.136 1.00 65.38 104 TRP A N 1
ATOM 824 C CA . TRP A 1 104 ? -7.489 -4.883 4.453 1.00 65.38 104 TRP A CA 1
ATOM 825 C C . TRP A 1 104 ? -9.007 -4.657 4.502 1.00 65.38 104 TRP A C 1
ATOM 827 O O . TRP A 1 104 ? -9.520 -3.721 3.879 1.00 65.38 104 TRP A O 1
ATOM 837 N N . ASN A 1 105 ? -9.713 -5.519 5.243 1.00 61.03 105 ASN A N 1
ATOM 838 C CA . ASN A 1 105 ? -11.146 -5.424 5.543 1.00 61.03 105 ASN A CA 1
ATOM 839 C C . ASN A 1 105 ? -11.425 -5.841 6.984 1.00 61.03 105 ASN A C 1
ATOM 841 O O . ASN A 1 105 ? -11.153 -7.027 7.284 1.00 61.03 105 ASN A O 1
#

Secondary structure (DSSP, 8-state):
-----EEEE-S-----HHHHHHHHHHHTTPPTT-EEEEEES-HHHHHHS--SEEEEEPPP-HHHHHHHHHHHHTTTGGGTSTTPPP-GGG--------EEEEEE-

pLDDT: mean 72.54, std 14.73, range [40.31, 91.5]